Protein AF-A0A5R8VHR5-F1 (afdb_monomer_lite)

Radius of gyration: 17.38 Å; chains: 1; bounding box: 62×34×41 Å

Sequence (116 aa):
MERPPAKTAAERKAASRAHIRREEELSARDWLEGFLTGWDGDTDAPVPGSRWVAYELYELAVEAIEESVELEEERIDGGDYRVPRQRVFYAVADTILGPRRRGAHGSARVYVLPGK

pLDDT: mean 92.23, std 8.29, range [59.16, 98.62]

Structure (mmCIF, N/CA/C/O backbone):
data_AF-A0A5R8VHR5-F1
#
_entry.id   AF-A0A5R8VHR5-F1
#
loop_
_atom_site.group_PDB
_atom_site.id
_atom_site.type_symbol
_atom_site.label_atom_id
_atom_site.label_alt_id
_atom_site.label_comp_id
_atom_site.label_asym_id
_atom_site.label_entity_id
_atom_site.label_seq_id
_atom_site.pdbx_PDB_ins_code
_atom_site.Cartn_x
_atom_site.Cartn_y
_atom_site.Cartn_z
_atom_site.occupancy
_atom_site.B_iso_or_equiv
_atom_site.auth_seq_id
_atom_site.auth_comp_id
_atom_site.auth_asym_id
_atom_site.auth_atom_id
_atom_site.pdbx_PDB_model_num
ATOM 1 N N . MET A 1 1 ? -41.023 -0.772 13.844 1.00 61.16 1 MET A N 1
ATOM 2 C CA . MET A 1 1 ? -39.602 -1.073 13.568 1.00 61.16 1 MET A CA 1
ATOM 3 C C . MET A 1 1 ? -38.833 -0.898 14.861 1.00 61.16 1 MET A C 1
ATOM 5 O O . MET A 1 1 ? -38.796 0.215 15.371 1.00 61.16 1 MET A O 1
ATOM 9 N N . GLU A 1 2 ? -38.296 -1.979 15.422 1.00 67.06 2 GLU A N 1
ATOM 10 C CA . GLU A 1 2 ? -37.386 -1.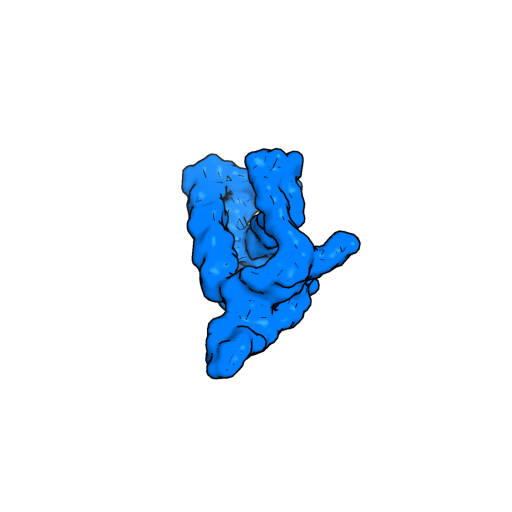904 16.571 1.00 67.06 2 GLU A CA 1
ATOM 11 C C . GLU A 1 2 ? -36.037 -1.316 16.145 1.00 67.06 2 GLU A C 1
ATOM 13 O O . GLU A 1 2 ? -35.521 -1.626 15.069 1.00 67.06 2 GLU A O 1
ATOM 18 N N . ARG A 1 3 ? -35.469 -0.442 16.984 1.00 68.06 3 ARG A N 1
ATOM 19 C CA . ARG A 1 3 ? -34.112 0.082 16.798 1.00 68.06 3 ARG A CA 1
ATOM 20 C C . ARG A 1 3 ? -33.112 -1.026 17.155 1.00 68.06 3 ARG A C 1
ATOM 22 O O . ARG A 1 3 ? -33.274 -1.632 18.214 1.00 68.06 3 ARG A O 1
ATOM 29 N N . PRO A 1 4 ? -32.075 -1.274 16.336 1.00 75.62 4 PRO A N 1
ATOM 30 C CA . PRO A 1 4 ? -31.037 -2.227 16.703 1.00 75.62 4 PRO A CA 1
ATOM 31 C C . PRO A 1 4 ? -30.335 -1.785 17.998 1.00 75.62 4 PRO A C 1
ATOM 33 O O . PRO A 1 4 ? -30.258 -0.580 18.275 1.00 75.62 4 PRO A O 1
ATOM 36 N N . PRO A 1 5 ? -29.821 -2.739 18.794 1.00 79.31 5 PRO A N 1
ATOM 37 C CA . PRO A 1 5 ? -29.152 -2.434 20.050 1.00 79.31 5 PRO A CA 1
ATOM 38 C C . PRO A 1 5 ? -27.945 -1.516 19.825 1.00 79.31 5 PRO A C 1
ATOM 40 O O . PRO A 1 5 ? -27.251 -1.591 18.807 1.00 79.31 5 PRO A O 1
ATOM 43 N N . ALA A 1 6 ? -27.698 -0.626 20.787 1.00 82.19 6 ALA A N 1
ATOM 44 C CA . ALA A 1 6 ? -26.562 0.282 20.727 1.00 82.19 6 ALA A CA 1
ATOM 45 C C . ALA A 1 6 ? -25.244 -0.509 20.740 1.00 82.19 6 ALA A C 1
ATOM 47 O O . ALA A 1 6 ? -25.054 -1.390 21.577 1.00 82.19 6 ALA A O 1
ATOM 48 N N . LYS A 1 7 ? -24.317 -0.157 19.839 1.00 84.56 7 LYS A N 1
ATOM 49 C CA . LYS A 1 7 ? -22.996 -0.798 19.779 1.00 84.56 7 LYS A CA 1
ATOM 50 C C . LYS A 1 7 ? -22.244 -0.636 21.100 1.00 84.56 7 LYS A C 1
ATOM 52 O O . LYS A 1 7 ? -22.261 0.436 21.714 1.00 84.56 7 LYS A O 1
ATOM 57 N N . THR A 1 8 ? -21.498 -1.656 21.494 1.00 90.12 8 THR A N 1
ATOM 58 C CA . THR A 1 8 ? -20.577 -1.603 22.633 1.00 90.12 8 THR A CA 1
ATOM 59 C C . THR A 1 8 ? -19.328 -0.777 22.299 1.00 90.12 8 THR A C 1
ATOM 61 O O . THR A 1 8 ? -19.013 -0.495 21.138 1.00 90.12 8 THR A O 1
ATOM 64 N N . ALA A 1 9 ? -18.568 -0.377 23.323 1.00 90.25 9 ALA A N 1
ATOM 65 C CA . ALA A 1 9 ? -17.285 0.302 23.118 1.00 90.25 9 ALA A CA 1
ATOM 66 C C . ALA A 1 9 ? -16.275 -0.576 22.351 1.00 90.25 9 ALA A C 1
ATOM 68 O O . ALA A 1 9 ? -15.526 -0.069 21.513 1.00 90.25 9 ALA A O 1
ATOM 69 N N . ALA A 1 10 ? -16.287 -1.891 22.595 1.00 91.44 10 ALA A N 1
ATOM 70 C CA . ALA A 1 10 ? -15.432 -2.849 21.901 1.00 91.44 10 ALA A CA 1
ATOM 71 C C . ALA A 1 10 ? -15.764 -2.926 20.402 1.00 91.44 10 ALA A C 1
ATOM 73 O O . ALA A 1 10 ? -14.858 -2.870 19.571 1.00 91.44 10 ALA A O 1
ATOM 74 N N . GLU A 1 11 ? -17.050 -2.960 20.050 1.00 90.56 11 GLU A N 1
ATOM 75 C CA . GLU A 1 11 ? -17.511 -2.979 18.655 1.00 90.56 11 GLU A CA 1
ATOM 76 C C . GLU A 1 11 ? -17.155 -1.691 17.912 1.00 90.56 11 GLU A C 1
ATOM 78 O O . GLU A 1 11 ? -16.691 -1.745 16.774 1.00 90.56 11 GLU A O 1
ATOM 83 N N . ARG A 1 12 ? -17.299 -0.526 18.560 1.00 90.94 12 ARG A N 1
ATOM 84 C CA . ARG A 1 12 ? -16.858 0.753 17.977 1.00 90.94 12 ARG A CA 1
ATOM 85 C C . ARG A 1 12 ? -15.358 0.753 17.690 1.00 90.94 12 ARG A C 1
ATOM 87 O O . ARG A 1 12 ? -14.939 1.150 16.605 1.00 90.94 12 ARG A O 1
ATOM 94 N N . LYS A 1 13 ? -14.546 0.263 18.632 1.00 92.62 13 LYS A N 1
ATOM 95 C CA . LYS A 1 13 ? -13.088 0.176 18.469 1.00 92.62 13 LYS A CA 1
ATOM 96 C C . LYS A 1 13 ? -12.691 -0.806 17.365 1.00 92.62 13 LYS A C 1
ATOM 98 O O . LYS A 1 13 ? -11.773 -0.520 16.602 1.00 92.62 13 LYS A O 1
ATOM 103 N N . ALA A 1 14 ? -13.371 -1.947 17.270 1.00 92.81 14 ALA A N 1
ATOM 104 C CA . ALA A 1 14 ? -13.146 -2.922 16.208 1.00 92.81 14 ALA A CA 1
ATOM 105 C C . ALA A 1 14 ? -13.492 -2.340 14.830 1.00 92.81 14 ALA A C 1
ATOM 107 O O . ALA A 1 14 ? -12.680 -2.440 13.914 1.00 92.81 14 ALA A O 1
ATOM 108 N N . ALA A 1 15 ? -14.636 -1.659 14.710 1.00 92.81 15 ALA A N 1
ATOM 109 C CA . ALA A 1 15 ? -15.048 -0.994 13.477 1.00 92.81 15 ALA A CA 1
ATOM 110 C C . ALA A 1 15 ? -14.056 0.099 13.051 1.00 92.81 15 ALA A C 1
ATOM 112 O O . ALA A 1 15 ? -13.647 0.136 11.896 1.00 92.81 15 ALA A O 1
ATOM 113 N N . SER A 1 16 ? -13.600 0.932 13.992 1.00 93.38 16 SER A N 1
ATOM 114 C CA . SER A 1 16 ? -12.584 1.956 13.719 1.00 93.38 16 SER A CA 1
ATOM 115 C C . SER A 1 16 ? -11.264 1.343 13.241 1.00 93.38 16 SER A C 1
ATOM 117 O O . SER A 1 16 ? -10.710 1.785 12.241 1.00 93.38 16 SER A O 1
ATOM 119 N N . ARG A 1 17 ? -10.783 0.273 13.889 1.00 93.81 17 ARG A N 1
ATOM 120 C CA . ARG A 1 17 ? -9.566 -0.438 13.456 1.00 93.81 17 ARG A CA 1
ATOM 121 C C . ARG A 1 17 ? -9.711 -1.066 12.074 1.00 93.81 17 ARG A C 1
ATOM 123 O O . ARG A 1 17 ? -8.743 -1.065 11.320 1.00 93.81 17 ARG A O 1
ATOM 130 N N . ALA A 1 18 ? -10.882 -1.624 11.772 1.00 95.31 18 ALA A N 1
ATOM 131 C CA . ALA A 1 18 ? -11.174 -2.203 10.468 1.00 95.31 18 ALA A CA 1
ATOM 132 C C . ALA A 1 18 ? -11.196 -1.125 9.379 1.00 95.31 18 ALA A C 1
ATOM 134 O O . ALA A 1 18 ? -10.594 -1.325 8.332 1.00 95.31 18 ALA A O 1
ATOM 135 N N . HIS A 1 19 ? -11.812 0.026 9.654 1.00 95.75 19 HIS A N 1
ATOM 136 C CA . HIS A 1 19 ? -11.804 1.165 8.741 1.00 95.75 19 HIS A CA 1
ATOM 137 C C . HIS A 1 19 ? -10.388 1.701 8.514 1.00 95.75 19 HIS A C 1
ATOM 139 O O . HIS A 1 19 ? -9.950 1.736 7.377 1.00 95.75 19 HIS A O 1
ATOM 145 N N . ILE A 1 20 ? -9.626 1.988 9.577 1.00 96.75 20 ILE A N 1
ATOM 146 C CA . ILE A 1 20 ? -8.226 2.437 9.462 1.00 96.75 20 ILE A CA 1
ATOM 147 C C . ILE A 1 20 ? -7.408 1.465 8.613 1.00 96.75 20 ILE A C 1
ATOM 149 O O . ILE A 1 20 ? -6.684 1.878 7.718 1.00 96.75 20 ILE A O 1
ATOM 153 N N . ARG A 1 21 ? -7.533 0.163 8.887 1.00 97.06 21 ARG A N 1
ATOM 154 C CA . ARG A 1 21 ? -6.826 -0.858 8.117 1.00 97.06 21 ARG A CA 1
ATOM 155 C C . ARG A 1 21 ? -7.239 -0.843 6.646 1.00 97.06 21 ARG A C 1
ATOM 157 O O . ARG A 1 21 ? -6.374 -0.997 5.799 1.00 97.06 21 ARG A O 1
ATOM 164 N N . ARG A 1 22 ? -8.528 -0.673 6.353 1.00 97.94 22 ARG A N 1
ATOM 165 C CA . ARG A 1 22 ? -9.027 -0.578 4.981 1.00 97.94 22 ARG A CA 1
ATOM 166 C C . ARG A 1 22 ? -8.421 0.623 4.253 1.00 97.94 22 ARG A C 1
ATOM 168 O O . ARG A 1 22 ? -7.954 0.442 3.141 1.00 97.94 22 ARG A O 1
ATOM 175 N N . GLU A 1 23 ? -8.372 1.796 4.879 1.00 98.19 23 GLU A N 1
ATOM 176 C CA . GLU A 1 23 ? -7.775 2.991 4.258 1.00 98.19 23 GLU A CA 1
ATOM 177 C C . GLU A 1 23 ? -6.266 2.828 4.014 1.00 98.19 23 GLU A C 1
ATOM 179 O O . GLU A 1 23 ? -5.754 3.224 2.970 1.00 98.19 23 GLU A O 1
ATOM 184 N N . GLU A 1 24 ? -5.547 2.178 4.936 1.00 98.44 24 GLU A N 1
ATOM 185 C CA . GLU A 1 24 ? -4.137 1.810 4.726 1.00 98.44 24 GLU A CA 1
ATOM 186 C C . GLU A 1 24 ? -3.977 0.816 3.558 1.00 98.44 24 GLU A C 1
ATOM 188 O O . GLU A 1 24 ? -3.041 0.930 2.772 1.00 98.44 24 GLU A O 1
ATOM 193 N N . GLU A 1 25 ? -4.876 -0.169 3.436 1.00 98.56 25 GLU A N 1
ATOM 194 C CA . GLU A 1 25 ? -4.857 -1.145 2.338 1.00 98.56 25 GLU A CA 1
ATOM 195 C C . GLU A 1 25 ? -5.154 -0.489 0.982 1.00 98.56 25 GLU A C 1
ATOM 197 O O . GLU A 1 25 ? -4.518 -0.846 -0.008 1.00 98.56 25 GLU A O 1
ATOM 202 N N . LEU A 1 26 ? -6.087 0.467 0.941 1.00 98.44 26 LEU A N 1
ATOM 203 C CA . LEU A 1 26 ? -6.428 1.227 -0.264 1.00 98.44 26 LEU A CA 1
ATOM 204 C C . LEU A 1 26 ? -5.281 2.142 -0.690 1.00 98.44 26 LEU A C 1
ATOM 206 O O . LEU A 1 26 ? -4.872 2.075 -1.841 1.00 98.44 26 LEU A O 1
ATOM 210 N N . SER A 1 27 ? -4.691 2.893 0.242 1.00 98.50 27 SER A N 1
ATOM 211 C CA . SER A 1 27 ? -3.536 3.761 -0.040 1.00 98.50 27 SER A CA 1
ATOM 212 C C . SER A 1 27 ? -2.333 2.971 -0.554 1.00 98.50 27 SER A C 1
ATOM 214 O O . SER A 1 27 ? -1.702 3.357 -1.529 1.00 98.50 27 SER A O 1
ATOM 216 N N . ALA A 1 28 ? -2.043 1.815 0.056 1.00 98.56 28 ALA A N 1
ATOM 217 C CA . ALA A 1 28 ? -0.973 0.943 -0.420 1.00 98.56 28 ALA A CA 1
ATOM 218 C C . ALA A 1 28 ? -1.263 0.364 -1.813 1.00 98.56 28 ALA A C 1
ATOM 220 O O . ALA A 1 28 ? -0.337 0.201 -2.603 1.00 98.56 28 ALA A O 1
ATOM 221 N N . ARG A 1 29 ? -2.523 0.006 -2.102 1.00 98.31 29 ARG A N 1
ATOM 222 C CA . ARG A 1 29 ? -2.918 -0.531 -3.410 1.00 98.31 29 ARG A CA 1
ATOM 223 C C . ARG A 1 29 ? -2.776 0.528 -4.495 1.00 98.31 29 ARG A C 1
ATOM 225 O O . ARG A 1 29 ? -2.126 0.242 -5.491 1.00 98.31 29 ARG A O 1
ATOM 232 N N . ASP A 1 30 ? -3.353 1.700 -4.265 1.00 97.62 30 ASP A N 1
ATOM 233 C CA . ASP A 1 30 ? -3.332 2.824 -5.199 1.00 97.62 30 ASP A CA 1
ATOM 234 C C . ASP A 1 30 ? -1.888 3.185 -5.574 1.00 97.62 30 ASP A C 1
ATOM 236 O O . ASP A 1 30 ? -1.503 3.104 -6.740 1.00 97.62 30 ASP A O 1
ATOM 240 N N . TRP A 1 31 ? -1.032 3.364 -4.561 1.00 97.31 31 TRP A N 1
ATOM 241 C CA . TRP A 1 31 ? 0.383 3.647 -4.779 1.00 97.31 31 TRP A CA 1
ATOM 242 C C . TRP A 1 31 ? 1.113 2.538 -5.554 1.00 97.31 31 TRP A C 1
ATOM 244 O O . TRP A 1 31 ? 1.899 2.820 -6.454 1.00 97.31 31 TRP A O 1
ATOM 254 N N . LEU A 1 32 ? 0.869 1.259 -5.236 1.00 97.00 32 LEU A N 1
ATOM 255 C CA . LEU A 1 32 ? 1.506 0.137 -5.943 1.00 97.00 32 LEU A CA 1
ATOM 256 C C . LEU A 1 32 ? 1.062 0.048 -7.407 1.00 97.00 32 LEU A C 1
ATOM 258 O O . LEU A 1 32 ? 1.865 -0.313 -8.265 1.00 97.00 32 LEU A O 1
ATOM 262 N N . GLU A 1 33 ? -0.204 0.338 -7.695 1.00 94.94 33 GLU A N 1
ATOM 263 C CA . GLU A 1 33 ? -0.744 0.354 -9.055 1.00 94.94 33 GLU A CA 1
ATOM 264 C C . GLU A 1 33 ? -0.160 1.525 -9.861 1.00 94.94 33 GLU A C 1
ATOM 266 O O . GLU A 1 33 ? 0.304 1.314 -10.987 1.00 94.94 33 GLU A O 1
ATOM 271 N N . GLY A 1 34 ? -0.066 2.713 -9.258 1.00 93.81 34 GLY A N 1
ATOM 272 C CA . GLY A 1 34 ? 0.626 3.871 -9.826 1.00 93.81 34 GLY A CA 1
ATOM 273 C C . GLY A 1 34 ? 2.105 3.592 -10.100 1.00 93.81 34 GLY A C 1
ATOM 274 O O . GLY A 1 34 ? 2.574 3.734 -11.229 1.00 93.81 34 GLY A O 1
ATOM 275 N N . PHE A 1 35 ? 2.826 3.049 -9.118 1.00 94.25 35 PHE A N 1
ATOM 276 C CA . PHE A 1 35 ? 4.222 2.634 -9.266 1.00 94.25 35 PHE A CA 1
ATOM 277 C C . PHE A 1 35 ? 4.429 1.660 -10.437 1.00 94.25 35 PHE A C 1
ATOM 279 O O . PHE A 1 35 ? 5.355 1.822 -11.225 1.00 94.25 35 PHE A O 1
ATOM 286 N N . LEU A 1 36 ? 3.563 0.654 -10.595 1.00 92.88 36 LEU A N 1
ATOM 287 C CA . LEU A 1 36 ? 3.675 -0.337 -11.676 1.00 92.88 36 LEU A CA 1
ATOM 288 C C . LEU A 1 36 ? 3.314 0.208 -13.063 1.00 92.88 36 LEU A C 1
ATOM 290 O O . LEU A 1 36 ? 3.697 -0.388 -14.074 1.00 92.88 36 LEU A O 1
ATOM 294 N N . THR A 1 37 ? 2.540 1.287 -13.121 1.00 90.94 37 THR A N 1
ATOM 295 C CA . THR A 1 37 ? 2.105 1.923 -14.371 1.00 90.94 37 THR A CA 1
ATOM 296 C C . THR A 1 37 ? 2.953 3.132 -14.744 1.00 90.94 37 THR A C 1
ATOM 298 O O . THR A 1 37 ? 2.875 3.573 -15.889 1.00 90.94 37 THR A O 1
ATOM 301 N N . GLY A 1 38 ? 3.813 3.595 -13.834 1.00 87.19 38 GLY A N 1
ATOM 302 C CA . GLY A 1 38 ? 4.601 4.806 -14.016 1.00 87.19 38 GLY A CA 1
ATOM 303 C C . GLY A 1 38 ? 3.764 6.072 -13.840 1.00 87.19 38 GLY A C 1
ATOM 304 O O . GLY A 1 38 ? 4.033 7.057 -14.519 1.00 87.19 38 GLY A O 1
ATOM 305 N N . TRP A 1 39 ? 2.745 6.043 -12.972 1.00 85.12 39 TRP A N 1
ATOM 306 C CA . TRP A 1 39 ? 1.834 7.169 -12.721 1.00 85.12 39 TRP A CA 1
ATOM 307 C C . TRP A 1 39 ? 1.209 7.692 -14.022 1.00 85.12 39 TRP A C 1
ATOM 309 O O . TRP A 1 39 ? 1.443 8.821 -14.430 1.00 85.12 39 TRP A O 1
ATOM 319 N N . ASP A 1 40 ? 0.515 6.808 -14.746 1.00 78.44 40 ASP A N 1
ATOM 320 C CA . ASP A 1 40 ? -0.094 7.098 -16.057 1.00 78.44 40 ASP A CA 1
ATOM 321 C C . ASP A 1 40 ? 0.869 7.652 -17.130 1.00 78.44 40 ASP A C 1
ATOM 323 O O . ASP A 1 40 ? 0.449 8.222 -18.139 1.00 78.44 40 ASP A O 1
ATOM 327 N N . GLY A 1 41 ? 2.169 7.387 -16.972 1.00 74.69 41 GLY A N 1
ATOM 328 C CA . GLY A 1 41 ? 3.215 7.774 -17.917 1.00 74.69 41 GLY A CA 1
ATOM 329 C C . GLY A 1 41 ? 3.971 9.046 -17.538 1.00 74.69 41 GLY A C 1
ATOM 330 O O . GLY A 1 41 ? 4.857 9.448 -18.294 1.00 74.69 41 GLY A O 1
ATOM 331 N N . ASP A 1 42 ? 3.680 9.640 -16.380 1.00 71.69 42 ASP A N 1
ATOM 332 C CA . ASP A 1 42 ? 4.446 10.769 -15.841 1.00 71.69 42 ASP A CA 1
ATOM 333 C C . ASP A 1 42 ? 5.846 10.345 -15.367 1.00 71.69 42 ASP A C 1
ATOM 335 O O . ASP A 1 42 ? 6.767 11.161 -15.283 1.00 71.69 42 ASP A O 1
ATOM 339 N N . THR A 1 43 ? 6.037 9.050 -15.103 1.00 82.25 43 THR A N 1
ATOM 340 C CA . THR A 1 43 ? 7.327 8.455 -14.739 1.00 82.25 43 THR A CA 1
ATOM 341 C C . THR A 1 43 ? 7.564 7.124 -15.446 1.00 82.25 43 THR A C 1
ATOM 343 O O . THR A 1 43 ? 6.643 6.464 -15.932 1.00 82.25 43 THR A O 1
ATOM 346 N N . ASP A 1 44 ? 8.824 6.690 -15.477 1.00 85.38 44 ASP A N 1
ATOM 347 C CA . ASP A 1 44 ? 9.167 5.380 -16.015 1.00 85.38 44 ASP A CA 1
ATOM 348 C C . ASP A 1 44 ? 8.651 4.262 -15.100 1.00 85.38 44 ASP A C 1
ATOM 350 O O . ASP A 1 44 ? 9.120 4.073 -13.974 1.00 85.38 44 ASP A O 1
ATOM 354 N N . ALA A 1 45 ? 7.719 3.463 -15.625 1.00 88.00 45 ALA A N 1
ATOM 355 C CA . ALA A 1 45 ? 7.295 2.231 -14.980 1.00 88.00 45 ALA A CA 1
ATOM 356 C C . ALA A 1 45 ? 8.491 1.275 -14.809 1.00 88.00 45 ALA A C 1
ATOM 358 O O . ALA A 1 45 ? 9.336 1.138 -15.706 1.00 88.00 45 ALA A O 1
ATOM 359 N N . PRO A 1 46 ? 8.566 0.543 -13.691 1.00 90.31 46 PRO A N 1
ATOM 360 C CA . PRO A 1 46 ? 9.674 -0.353 -13.446 1.00 90.31 46 PRO A CA 1
ATOM 361 C C . PRO A 1 46 ? 9.644 -1.535 -14.425 1.00 90.31 46 PRO A C 1
ATOM 363 O O . PRO A 1 46 ? 8.598 -2.097 -14.757 1.00 90.31 46 PRO A O 1
ATOM 366 N N . VAL A 1 47 ? 10.830 -1.951 -14.875 1.00 91.69 47 VAL A N 1
ATOM 367 C CA . VAL A 1 47 ? 10.966 -3.011 -15.883 1.00 91.69 47 VAL A CA 1
ATOM 368 C C . VAL A 1 47 ? 10.438 -4.346 -15.334 1.00 91.69 47 VAL A C 1
ATOM 370 O O . VAL A 1 47 ? 10.851 -4.760 -14.242 1.00 91.69 47 VAL A O 1
ATOM 373 N N . PRO A 1 48 ? 9.589 -5.080 -16.075 1.00 92.81 48 PRO A N 1
ATOM 374 C CA . PRO A 1 48 ? 9.163 -6.412 -15.672 1.00 92.81 48 PRO A CA 1
ATOM 375 C C . PRO A 1 48 ? 10.321 -7.375 -15.396 1.00 92.81 48 PRO A C 1
ATOM 377 O O . PRO A 1 48 ? 11.332 -7.385 -16.097 1.00 92.81 48 PRO A O 1
ATOM 380 N N . GLY A 1 49 ? 10.187 -8.204 -14.360 1.00 92.12 49 GLY A N 1
ATOM 381 C CA . GLY A 1 49 ? 11.245 -9.113 -13.913 1.00 92.12 49 GLY A CA 1
ATOM 382 C C . GLY A 1 49 ? 12.380 -8.443 -13.128 1.00 92.12 49 GLY A C 1
ATOM 383 O O . GLY A 1 49 ? 13.249 -9.150 -12.604 1.00 92.12 49 GLY A O 1
ATOM 384 N N . SER A 1 50 ? 12.373 -7.110 -12.995 1.00 93.25 50 SER A N 1
ATOM 385 C CA . SER A 1 50 ? 13.288 -6.406 -12.095 1.00 93.25 50 SER A CA 1
ATOM 386 C C . SER A 1 50 ? 13.062 -6.822 -10.639 1.00 93.25 50 SER A C 1
ATOM 388 O O . SER A 1 50 ? 11.987 -7.291 -10.245 1.00 93.25 50 SER A O 1
ATOM 390 N N . ARG A 1 51 ? 14.124 -6.701 -9.838 1.00 93.69 51 ARG A N 1
ATOM 391 C CA . ARG A 1 51 ? 14.123 -7.054 -8.418 1.00 93.69 51 ARG A CA 1
ATOM 392 C C . ARG A 1 51 ? 14.120 -5.794 -7.576 1.00 93.69 51 ARG A C 1
ATOM 394 O O . ARG A 1 51 ? 14.993 -4.957 -7.756 1.00 93.69 51 ARG A O 1
ATOM 401 N N . TRP A 1 52 ? 13.205 -5.741 -6.619 1.00 94.88 52 TRP A N 1
ATOM 402 C CA . TRP A 1 52 ? 13.094 -4.644 -5.662 1.00 94.88 52 TRP A CA 1
ATOM 403 C C . TRP A 1 52 ? 13.221 -5.173 -4.244 1.00 94.88 52 TRP A C 1
ATOM 405 O O . TRP A 1 52 ? 12.561 -6.155 -3.885 1.00 94.88 52 TRP A O 1
ATOM 415 N N . VAL A 1 53 ? 14.071 -4.544 -3.434 1.00 95.88 53 VAL A N 1
ATOM 416 C CA . VAL A 1 53 ? 14.160 -4.858 -2.009 1.00 95.88 53 VAL A CA 1
ATOM 417 C C . VAL A 1 53 ? 12.868 -4.399 -1.347 1.00 95.88 53 VAL A C 1
ATOM 419 O O . VAL A 1 53 ? 12.446 -3.259 -1.487 1.00 95.88 53 VAL A O 1
ATOM 422 N N . ALA A 1 54 ? 12.213 -5.302 -0.620 1.00 96.38 54 ALA A N 1
ATOM 423 C CA . ALA A 1 54 ? 10.890 -5.042 -0.066 1.00 96.38 54 ALA A CA 1
ATOM 424 C C . ALA A 1 54 ? 10.880 -3.868 0.920 1.00 96.38 54 ALA A C 1
ATOM 426 O O . ALA A 1 54 ? 9.894 -3.146 0.978 1.00 96.38 54 ALA A O 1
ATOM 427 N N . TYR A 1 55 ? 11.961 -3.699 1.684 1.00 96.25 55 TYR A N 1
ATOM 428 C CA . TYR A 1 55 ? 12.093 -2.596 2.630 1.00 96.25 55 TYR A CA 1
ATOM 429 C C . TYR A 1 55 ? 12.239 -1.245 1.925 1.00 96.25 55 TYR A C 1
ATOM 431 O O . TYR A 1 55 ? 11.488 -0.336 2.249 1.00 96.25 55 TYR A O 1
ATOM 439 N N . GLU A 1 56 ? 13.106 -1.153 0.916 1.00 96.19 56 GLU A N 1
ATOM 440 C CA . GLU A 1 56 ? 13.282 0.063 0.107 1.00 96.19 56 GLU A CA 1
ATOM 441 C C . GLU A 1 56 ? 11.983 0.437 -0.619 1.00 96.19 56 GLU A C 1
ATOM 443 O O . GLU A 1 56 ? 11.588 1.595 -0.633 1.00 96.19 56 GLU A O 1
ATOM 448 N N . LEU A 1 57 ? 11.259 -0.557 -1.147 1.00 97.00 57 LEU A N 1
ATOM 449 C CA . LEU A 1 57 ? 9.955 -0.327 -1.770 1.00 97.00 57 LEU A CA 1
ATOM 450 C C . LEU A 1 57 ? 8.922 0.228 -0.774 1.00 97.00 57 LEU A C 1
ATOM 452 O O . LEU A 1 57 ? 8.081 1.035 -1.149 1.00 97.00 57 LEU A O 1
ATOM 456 N N . TYR A 1 58 ? 8.964 -0.216 0.486 1.00 98.19 58 TYR A N 1
ATOM 457 C CA . TYR A 1 58 ? 8.094 0.324 1.531 1.00 98.19 58 TYR A CA 1
ATOM 458 C C . TYR A 1 58 ? 8.487 1.748 1.930 1.00 98.19 58 TYR A C 1
ATOM 460 O O . TYR A 1 58 ? 7.595 2.564 2.118 1.00 98.19 58 TYR A O 1
ATOM 468 N N . GLU A 1 59 ? 9.782 2.051 2.056 1.00 98.12 59 GLU A N 1
ATOM 469 C CA . GLU A 1 59 ? 10.240 3.416 2.345 1.00 98.12 59 GLU A CA 1
ATOM 470 C C . GLU A 1 59 ? 9.811 4.391 1.248 1.00 98.12 59 GLU A C 1
ATOM 472 O O . GLU A 1 59 ? 9.216 5.414 1.566 1.00 98.12 59 GLU A O 1
ATOM 477 N N . LEU A 1 60 ? 9.994 4.017 -0.023 1.00 97.25 60 LEU A N 1
ATOM 478 C CA . LEU A 1 60 ? 9.559 4.833 -1.159 1.00 97.25 60 LEU A CA 1
ATOM 479 C C . LEU A 1 60 ? 8.041 5.076 -1.145 1.00 97.25 60 LEU A C 1
ATOM 481 O O . LEU A 1 60 ? 7.579 6.176 -1.431 1.00 97.25 60 LEU A O 1
ATOM 485 N N . ALA A 1 61 ? 7.259 4.051 -0.793 1.00 97.94 61 ALA A N 1
ATOM 486 C CA . ALA A 1 61 ? 5.813 4.187 -0.672 1.00 97.94 61 ALA A CA 1
ATOM 487 C C . ALA A 1 61 ? 5.404 5.107 0.479 1.00 97.94 61 ALA A C 1
ATOM 489 O O . ALA A 1 61 ? 4.456 5.869 0.339 1.00 97.94 61 ALA A O 1
ATOM 490 N N . VAL A 1 62 ? 6.087 5.024 1.622 1.00 98.38 62 VAL A N 1
ATOM 491 C CA . VAL A 1 62 ? 5.810 5.896 2.767 1.00 98.38 62 VAL A CA 1
ATOM 492 C C . VAL A 1 62 ? 6.113 7.343 2.415 1.00 98.38 62 VAL A C 1
ATOM 494 O O . VAL A 1 62 ? 5.239 8.170 2.622 1.00 98.38 62 VAL A O 1
ATOM 497 N N . GLU A 1 63 ? 7.283 7.622 1.841 1.00 98.19 63 GLU A N 1
ATOM 498 C CA . GLU A 1 63 ? 7.694 8.977 1.457 1.00 98.19 63 GLU A CA 1
ATOM 499 C C . GLU A 1 63 ? 6.685 9.622 0.497 1.00 98.19 63 GLU A C 1
ATOM 501 O O . GLU A 1 63 ? 6.163 10.697 0.777 1.00 98.19 63 GLU A O 1
ATOM 506 N N . ALA A 1 64 ? 6.320 8.919 -0.578 1.00 96.88 64 ALA A N 1
ATOM 507 C CA . ALA A 1 64 ? 5.351 9.426 -1.547 1.00 96.88 64 ALA A CA 1
ATOM 508 C C . ALA A 1 64 ? 3.941 9.599 -0.952 1.00 96.88 64 ALA A C 1
ATOM 510 O O . ALA A 1 64 ? 3.268 10.587 -1.218 1.00 96.88 64 ALA A O 1
ATOM 511 N N . ILE A 1 65 ? 3.475 8.655 -0.124 1.00 98.00 65 ILE A N 1
ATOM 512 C CA . ILE A 1 65 ? 2.153 8.768 0.513 1.00 98.00 65 ILE A CA 1
ATOM 513 C C . ILE A 1 65 ? 2.143 9.886 1.566 1.00 98.00 65 ILE A C 1
ATOM 515 O O . ILE A 1 65 ? 1.1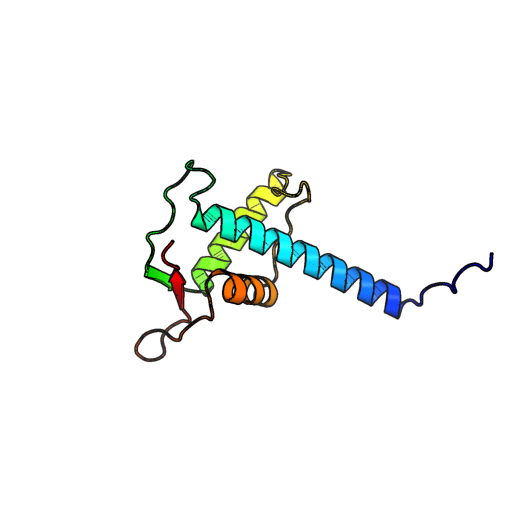08 10.517 1.761 1.00 98.00 65 ILE A O 1
ATOM 519 N N . GLU A 1 66 ? 3.253 10.125 2.268 1.00 98.31 66 GLU A N 1
ATOM 520 C CA . GLU A 1 66 ? 3.394 11.259 3.187 1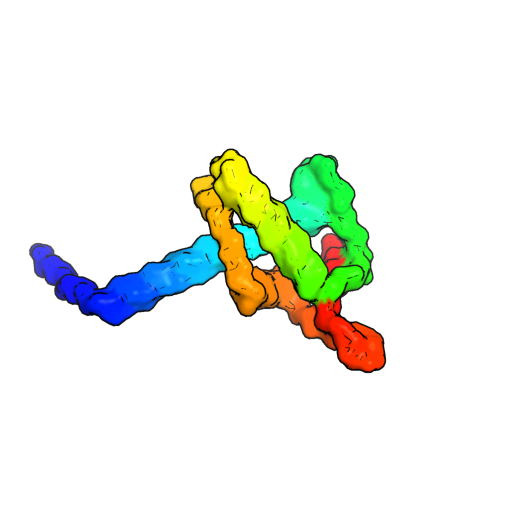.00 98.31 66 GLU A CA 1
ATOM 521 C C . GLU A 1 66 ? 3.289 12.587 2.432 1.00 98.31 66 GLU A C 1
ATOM 523 O O . GLU A 1 66 ? 2.516 13.443 2.855 1.00 98.31 66 GLU A O 1
ATOM 528 N N . GLU A 1 67 ? 3.953 12.716 1.281 1.00 97.25 67 GLU A N 1
ATOM 529 C CA . GLU A 1 67 ? 3.822 13.888 0.406 1.00 97.25 67 GLU A CA 1
ATOM 530 C C . GLU A 1 67 ? 2.372 14.089 -0.066 1.00 97.25 67 GLU A C 1
ATOM 532 O O . GLU A 1 67 ? 1.817 15.171 0.119 1.00 97.25 67 GLU A O 1
ATOM 537 N N . SER A 1 68 ? 1.701 13.045 -0.564 1.00 96.69 68 SER A N 1
ATOM 538 C CA . SER A 1 68 ? 0.286 13.135 -0.955 1.00 96.69 68 SER A CA 1
ATOM 539 C C . SER A 1 68 ? -0.630 13.530 0.212 1.00 96.69 68 SER A C 1
ATOM 541 O O . SER A 1 68 ? -1.592 14.271 0.022 1.00 96.69 68 SER A O 1
ATOM 543 N N . VAL A 1 69 ? -0.341 13.082 1.441 1.00 97.62 69 VAL A N 1
ATOM 544 C CA . VAL A 1 69 ? -1.078 13.515 2.643 1.00 97.62 69 VAL A CA 1
ATOM 545 C C . VAL A 1 69 ? -0.838 14.996 2.942 1.00 97.62 69 VAL A C 1
ATOM 547 O O . VAL A 1 69 ? -1.780 15.696 3.307 1.00 97.62 69 VAL A O 1
ATOM 550 N N . GLU A 1 70 ? 0.396 15.480 2.809 1.00 97.88 70 GLU A N 1
ATOM 551 C CA . GLU A 1 70 ? 0.741 16.890 3.027 1.00 97.88 70 GLU A CA 1
ATOM 552 C C . GLU A 1 70 ? 0.121 17.815 1.973 1.00 97.88 70 GLU A C 1
ATOM 554 O O . GLU A 1 70 ? -0.265 18.941 2.295 1.00 97.88 70 GLU A O 1
ATOM 559 N N . LEU A 1 71 ? -0.005 17.333 0.736 1.00 97.00 71 LEU A N 1
ATOM 560 C CA . LEU A 1 71 ? -0.607 18.050 -0.386 1.00 97.00 71 LEU A CA 1
ATOM 561 C C . LEU A 1 71 ? -2.138 17.916 -0.458 1.00 97.00 71 LEU A C 1
ATOM 563 O O . LEU A 1 71 ? -2.747 18.508 -1.348 1.00 97.00 71 LEU A O 1
ATOM 567 N N . GLU A 1 72 ? -2.754 17.183 0.476 1.00 96.50 72 GLU A N 1
ATOM 568 C CA . GLU A 1 72 ? -4.193 16.871 0.484 1.00 96.50 72 GLU A CA 1
ATOM 569 C C . GLU A 1 72 ? -4.664 16.234 -0.839 1.00 96.50 72 GLU A C 1
ATOM 571 O O . GLU A 1 72 ? -5.768 16.489 -1.321 1.00 96.50 72 GLU A O 1
ATOM 576 N N . GLU A 1 73 ? -3.814 15.402 -1.444 1.00 95.94 73 GLU A N 1
ATOM 577 C CA . GLU A 1 73 ? -4.158 14.657 -2.649 1.00 95.94 73 GLU A CA 1
ATOM 578 C C . GLU A 1 73 ? -5.140 13.523 -2.336 1.00 95.94 73 GLU A C 1
ATOM 580 O O . GLU A 1 73 ? -5.121 12.895 -1.270 1.00 95.94 73 GLU A O 1
ATOM 585 N N . GLU A 1 74 ? -5.990 13.224 -3.313 1.00 95.69 74 GLU A N 1
ATOM 586 C CA . GLU A 1 74 ? -6.947 12.127 -3.243 1.00 95.69 74 GLU A CA 1
ATOM 587 C C . GLU A 1 74 ? -6.422 10.918 -4.025 1.00 95.69 74 GLU A C 1
ATOM 589 O O . GLU A 1 74 ? -5.810 11.047 -5.087 1.00 95.69 74 GLU A O 1
ATOM 594 N N . ARG A 1 75 ? -6.699 9.716 -3.514 1.00 95.19 75 ARG A N 1
ATOM 595 C CA . ARG A 1 75 ? -6.511 8.465 -4.261 1.00 95.19 75 ARG A CA 1
ATOM 596 C C . ARG A 1 75 ? -7.450 8.401 -5.465 1.00 95.19 75 ARG A C 1
ATOM 598 O O . ARG A 1 75 ? -8.444 9.125 -5.533 1.00 95.19 75 ARG A O 1
ATOM 605 N N . ILE A 1 76 ? -7.249 7.419 -6.345 1.00 92.25 76 ILE A N 1
ATOM 606 C CA . ILE A 1 76 ? -8.116 7.211 -7.515 1.00 92.25 76 ILE A CA 1
ATOM 607 C C . ILE A 1 76 ? -9.581 6.925 -7.149 1.00 92.25 76 ILE A C 1
ATOM 609 O O . ILE A 1 76 ? -10.494 7.179 -7.936 1.00 92.25 76 ILE A O 1
ATOM 613 N N . ASP A 1 77 ? -9.822 6.384 -5.951 1.00 92.81 77 ASP A N 1
ATOM 614 C CA . ASP A 1 77 ? -11.162 6.115 -5.429 1.00 92.81 77 ASP A CA 1
ATOM 615 C C . ASP A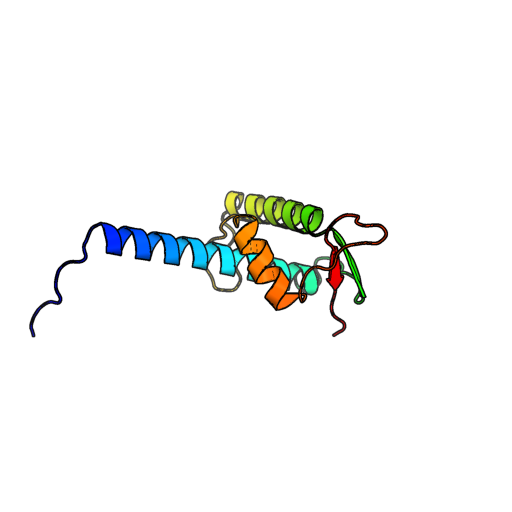 1 77 ? -11.828 7.332 -4.762 1.00 92.81 77 ASP A C 1
ATOM 617 O O . ASP A 1 77 ? -12.953 7.210 -4.268 1.00 92.81 77 ASP A O 1
ATOM 621 N N . GLY A 1 78 ? -11.158 8.491 -4.772 1.00 95.69 78 GLY A N 1
ATOM 622 C CA . GLY A 1 78 ? -11.607 9.746 -4.166 1.00 95.69 78 GLY A CA 1
ATOM 623 C C . GLY A 1 78 ? -11.482 9.783 -2.642 1.00 95.69 78 GLY A C 1
ATOM 624 O O . GLY A 1 78 ? -12.126 10.605 -1.997 1.00 95.69 78 GLY A O 1
ATOM 625 N N . GLY A 1 79 ? -10.745 8.846 -2.034 1.00 95.81 79 GLY A N 1
ATOM 626 C CA . GLY A 1 79 ? -10.475 8.854 -0.597 1.00 95.81 79 GLY A CA 1
ATOM 627 C C . GLY A 1 79 ? -9.100 9.424 -0.255 1.00 95.81 79 GLY A C 1
ATOM 628 O O . GLY A 1 79 ? -8.148 9.252 -1.012 1.00 95.81 79 GLY A O 1
ATOM 629 N N . ASP A 1 80 ? -8.981 10.024 0.928 1.00 97.00 80 ASP A N 1
ATOM 630 C CA . ASP A 1 80 ? -7.722 10.597 1.415 1.00 97.00 80 ASP A CA 1
ATOM 631 C C . ASP A 1 80 ? -6.643 9.531 1.592 1.00 97.00 80 ASP A C 1
ATOM 633 O O . ASP A 1 80 ? -6.892 8.445 2.141 1.00 97.00 80 ASP A O 1
ATOM 637 N N . TYR A 1 81 ? -5.412 9.868 1.221 1.00 97.44 81 TYR A N 1
ATOM 638 C CA . TYR A 1 81 ? -4.268 9.020 1.508 1.00 97.44 81 TYR A CA 1
ATOM 639 C C . TYR A 1 81 ? -4.058 8.794 3.006 1.00 97.44 81 TYR A C 1
ATOM 641 O O . TYR A 1 81 ? -4.331 9.624 3.876 1.00 97.44 81 TYR A O 1
ATOM 649 N N . ARG A 1 82 ? -3.537 7.609 3.323 1.00 97.94 82 ARG A N 1
ATOM 650 C CA . ARG A 1 82 ? -3.119 7.249 4.671 1.00 97.94 82 ARG A CA 1
ATOM 651 C C . ARG A 1 82 ? -1.859 6.409 4.625 1.00 97.94 82 ARG A C 1
ATOM 653 O O . ARG A 1 82 ? -1.863 5.316 4.060 1.00 97.94 82 ARG A O 1
ATOM 660 N N . VAL A 1 83 ? -0.830 6.865 5.336 1.00 98.31 83 VAL A N 1
ATOM 661 C CA . VAL A 1 83 ? 0.443 6.147 5.463 1.00 98.31 83 VAL A CA 1
ATOM 662 C C . VAL A 1 83 ? 0.202 4.733 6.011 1.00 98.31 83 VAL A C 1
ATOM 664 O O . VAL A 1 83 ? -0.286 4.573 7.141 1.00 98.31 83 VAL A O 1
ATOM 667 N N . PRO A 1 84 ? 0.505 3.680 5.231 1.00 98.12 84 PRO A N 1
ATOM 668 C CA . PRO A 1 84 ? 0.234 2.318 5.639 1.00 98.12 84 PRO A CA 1
ATOM 669 C C . PRO A 1 84 ? 1.268 1.845 6.653 1.00 98.12 84 PRO A C 1
ATOM 671 O O . PRO A 1 84 ? 2.469 2.057 6.516 1.00 98.12 84 PRO A O 1
ATOM 674 N N . ARG A 1 85 ? 0.826 1.074 7.648 1.00 98.38 85 ARG A N 1
ATOM 675 C CA . ARG A 1 85 ? 1.771 0.316 8.478 1.00 98.38 85 ARG A CA 1
ATOM 676 C C . ARG A 1 85 ? 2.479 -0.726 7.618 1.00 98.38 85 ARG A C 1
ATOM 678 O O . ARG A 1 85 ? 1.827 -1.430 6.847 1.00 98.38 85 ARG A O 1
ATOM 685 N N . GLN A 1 86 ? 3.766 -0.951 7.875 1.00 98.00 86 GLN A N 1
ATOM 686 C CA . GLN A 1 86 ? 4.595 -1.920 7.148 1.00 98.00 86 GLN A CA 1
ATOM 687 C C . GLN A 1 86 ? 3.926 -3.288 6.927 1.00 98.00 86 GLN A C 1
ATOM 689 O O . GLN A 1 86 ? 3.922 -3.813 5.817 1.00 98.00 86 GLN A O 1
ATOM 694 N N . ARG A 1 87 ? 3.304 -3.870 7.963 1.00 98.06 87 ARG A N 1
ATOM 695 C CA . ARG A 1 87 ? 2.609 -5.166 7.845 1.00 98.06 87 ARG A CA 1
ATOM 696 C C . ARG A 1 87 ? 1.449 -5.134 6.842 1.00 98.06 87 ARG A C 1
ATOM 698 O O . ARG A 1 87 ? 1.199 -6.146 6.194 1.00 98.06 87 ARG A O 1
ATOM 705 N N . VAL A 1 88 ? 0.723 -4.022 6.770 1.00 98.44 88 VAL A N 1
ATOM 706 C CA . VAL A 1 88 ? -0.421 -3.848 5.868 1.00 98.44 88 VAL A CA 1
ATOM 707 C C . VAL A 1 88 ? 0.070 -3.665 4.440 1.00 98.44 88 VAL A C 1
ATOM 709 O O . VAL A 1 88 ? -0.333 -4.443 3.579 1.00 98.44 88 VAL A O 1
ATOM 712 N N . PHE A 1 89 ? 1.024 -2.753 4.224 1.00 98.62 89 PHE A N 1
ATOM 713 C CA . PHE A 1 89 ? 1.659 -2.553 2.919 1.00 98.62 89 PHE A CA 1
ATOM 714 C C . PHE A 1 89 ? 2.167 -3.875 2.338 1.00 98.62 89 PHE A C 1
ATOM 716 O O . PHE A 1 89 ? 1.823 -4.270 1.231 1.00 98.62 89 PHE A O 1
ATOM 723 N N . TYR A 1 90 ? 2.907 -4.633 3.141 1.00 98.44 90 TYR A N 1
ATOM 724 C CA . TYR A 1 90 ? 3.433 -5.935 2.762 1.00 98.44 90 TYR A CA 1
ATOM 725 C C . TYR A 1 90 ? 2.378 -6.992 2.442 1.00 98.44 90 TYR A C 1
ATOM 727 O O . TYR A 1 90 ? 2.638 -7.837 1.589 1.00 98.44 90 TYR A O 1
ATOM 735 N N . ALA A 1 91 ? 1.220 -6.979 3.099 1.00 98.44 91 ALA A N 1
ATOM 736 C CA . ALA A 1 91 ? 0.137 -7.900 2.765 1.00 98.44 91 ALA A CA 1
ATOM 737 C C . ALA A 1 91 ? -0.503 -7.549 1.409 1.00 98.44 91 ALA A C 1
ATOM 739 O O . ALA A 1 91 ? -0.802 -8.446 0.619 1.00 98.44 91 ALA A O 1
ATOM 740 N N . VAL A 1 92 ? -0.668 -6.254 1.123 1.00 98.44 92 VAL A N 1
ATOM 741 C CA . VAL A 1 92 ? -1.171 -5.769 -0.171 1.00 98.44 92 VAL A CA 1
ATOM 742 C C . VAL A 1 92 ? -0.160 -6.055 -1.281 1.00 98.44 92 VAL A C 1
ATOM 744 O O . VAL A 1 92 ? -0.507 -6.675 -2.283 1.00 98.44 92 VAL A O 1
ATOM 747 N N . ALA A 1 93 ? 1.109 -5.716 -1.069 1.00 98.06 93 ALA A N 1
ATOM 748 C CA . ALA A 1 93 ? 2.182 -5.962 -2.024 1.00 98.06 93 ALA A CA 1
ATOM 749 C C . ALA A 1 93 ? 2.377 -7.458 -2.324 1.00 98.06 93 ALA A C 1
ATOM 751 O O . ALA A 1 93 ? 2.527 -7.818 -3.485 1.00 98.06 93 ALA A O 1
ATOM 752 N N . ASP A 1 94 ? 2.282 -8.349 -1.326 1.00 98.00 94 ASP A N 1
ATOM 753 C CA . ASP A 1 94 ? 2.312 -9.803 -1.566 1.00 98.00 94 ASP A CA 1
ATOM 754 C C . ASP A 1 94 ? 1.128 -10.282 -2.433 1.00 98.00 94 ASP A C 1
ATOM 756 O O . ASP A 1 94 ? 1.245 -11.291 -3.129 1.00 98.00 94 ASP A O 1
ATOM 760 N N . THR A 1 95 ? -0.006 -9.576 -2.393 1.00 97.81 95 THR A N 1
ATOM 761 C CA . THR A 1 95 ? -1.192 -9.883 -3.208 1.00 97.81 95 THR A CA 1
ATOM 762 C C . THR A 1 95 ? -1.021 -9.409 -4.653 1.00 97.81 95 THR A C 1
ATOM 764 O O . THR A 1 95 ? -1.412 -10.126 -5.568 1.00 97.81 95 THR A O 1
ATOM 767 N N . ILE A 1 96 ? -0.432 -8.226 -4.861 1.00 96.25 96 ILE A N 1
ATOM 768 C CA . ILE A 1 96 ? -0.288 -7.592 -6.185 1.00 96.25 96 ILE A CA 1
ATOM 769 C C . ILE A 1 96 ? 0.964 -8.094 -6.918 1.00 96.25 96 ILE A C 1
ATOM 771 O O . ILE A 1 96 ? 0.894 -8.521 -8.066 1.00 96.25 96 ILE A O 1
ATOM 775 N N . LEU A 1 97 ? 2.118 -8.070 -6.250 1.00 95.62 97 LEU A N 1
ATOM 776 C CA . LEU A 1 97 ? 3.425 -8.419 -6.823 1.00 95.62 97 LEU A CA 1
ATOM 777 C C . LEU A 1 97 ? 3.753 -9.914 -6.687 1.00 95.62 97 LEU A C 1
ATOM 779 O O . LEU A 1 97 ? 4.756 -10.395 -7.217 1.00 95.62 97 LEU A O 1
ATOM 783 N N . GLY A 1 98 ? 2.932 -10.649 -5.937 1.00 96.00 98 GLY A N 1
ATOM 784 C CA . GLY A 1 98 ? 3.240 -11.994 -5.474 1.00 96.00 98 GLY A CA 1
ATOM 785 C C . GLY A 1 98 ? 4.144 -12.007 -4.231 1.00 96.00 98 GLY A C 1
ATOM 786 O O . GLY A 1 98 ? 4.689 -10.983 -3.813 1.00 96.00 98 GLY A O 1
ATOM 787 N N . PRO A 1 99 ? 4.330 -13.184 -3.608 1.00 95.94 99 PRO A N 1
ATOM 788 C CA . PRO A 1 99 ? 4.986 -13.289 -2.310 1.00 95.94 99 PRO A CA 1
ATOM 789 C C . PRO A 1 99 ? 6.474 -12.923 -2.364 1.00 95.94 99 PRO A C 1
ATOM 791 O O . PRO A 1 99 ? 7.233 -13.457 -3.184 1.00 95.94 99 PRO A O 1
ATOM 794 N N . ARG A 1 100 ? 6.925 -12.110 -1.399 1.00 95.56 100 ARG A N 1
ATOM 795 C CA . ARG A 1 100 ? 8.350 -11.780 -1.211 1.00 95.56 100 ARG A CA 1
ATOM 796 C C . ARG A 1 100 ? 9.236 -13.017 -1.076 1.00 95.56 100 ARG A C 1
ATOM 798 O O . ARG A 1 100 ? 9.075 -13.844 -0.166 1.00 95.56 100 ARG A O 1
ATOM 805 N N . ARG A 1 101 ? 10.302 -13.074 -1.870 1.00 93.62 101 ARG A N 1
ATOM 806 C CA . ARG A 1 101 ? 11.310 -14.145 -1.820 1.00 93.62 101 ARG A CA 1
ATOM 807 C C . ARG A 1 101 ? 12.525 -13.704 -1.012 1.00 93.62 101 ARG A C 1
ATOM 809 O O . ARG A 1 101 ? 12.788 -12.515 -0.881 1.00 93.62 101 ARG A O 1
ATOM 816 N N . ARG A 1 102 ? 13.258 -14.649 -0.418 1.00 92.38 102 ARG A N 1
ATOM 817 C CA . ARG A 1 102 ? 14.582 -14.333 0.144 1.00 92.38 102 ARG A CA 1
ATOM 818 C C . ARG A 1 102 ? 15.550 -14.098 -1.012 1.00 92.38 102 ARG A C 1
ATOM 820 O O . ARG A 1 102 ? 15.531 -14.869 -1.972 1.00 92.38 102 ARG A O 1
ATOM 827 N N . GLY A 1 103 ? 16.366 -13.054 -0.916 1.00 85.62 103 GLY A N 1
ATOM 828 C CA . GLY A 1 103 ? 17.444 -12.822 -1.865 1.00 85.62 103 GLY A CA 1
ATOM 829 C C . GLY A 1 103 ? 18.549 -13.880 -1.761 1.00 85.62 103 GLY A C 1
ATOM 830 O O . GLY A 1 103 ? 18.530 -14.767 -0.897 1.00 85.62 103 GLY A O 1
ATOM 831 N N . ALA A 1 104 ? 19.531 -13.790 -2.660 1.00 82.81 104 ALA A N 1
ATOM 832 C CA . ALA A 1 104 ? 20.674 -14.700 -2.681 1.00 82.81 104 ALA A CA 1
ATOM 833 C 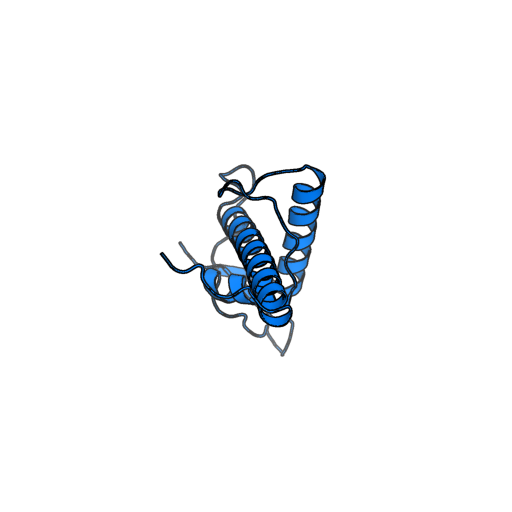C . ALA A 1 104 ? 21.418 -14.690 -1.333 1.00 82.81 104 ALA A C 1
ATOM 835 O O . ALA A 1 104 ? 21.511 -13.650 -0.680 1.00 82.81 104 ALA A O 1
ATOM 836 N N . HIS A 1 105 ? 21.923 -15.848 -0.902 1.00 80.12 105 HIS A N 1
ATOM 837 C CA . HIS A 1 105 ? 22.702 -16.002 0.338 1.00 80.12 105 HIS A CA 1
ATOM 838 C C . HIS A 1 105 ? 22.006 -15.516 1.625 1.00 80.12 105 HIS A C 1
ATOM 840 O O . HIS A 1 105 ? 22.668 -15.144 2.588 1.00 80.12 105 HIS A O 1
ATOM 846 N N . GLY A 1 106 ? 20.668 -15.525 1.670 1.00 72.88 106 GLY A N 1
ATOM 847 C CA . GLY A 1 106 ? 19.925 -15.095 2.861 1.00 72.88 106 GLY A CA 1
ATOM 848 C C . GLY A 1 106 ? 19.837 -13.577 3.031 1.00 72.88 106 GLY A C 1
ATOM 849 O O . GLY A 1 106 ? 19.494 -13.117 4.119 1.00 72.88 106 GLY A O 1
ATOM 850 N N . SER A 1 107 ? 20.107 -12.823 1.962 1.00 80.19 107 SER A N 1
ATOM 851 C CA . SER A 1 107 ? 19.919 -11.371 1.893 1.00 80.19 107 SER A CA 1
ATOM 852 C C . SER A 1 107 ? 18.444 -10.952 2.016 1.00 80.19 107 SER A C 1
ATOM 854 O O . SER A 1 107 ? 17.547 -11.775 2.252 1.00 80.19 107 SER A O 1
ATOM 856 N N . ALA A 1 108 ? 18.206 -9.641 1.899 1.00 90.38 108 ALA A N 1
ATOM 857 C CA . ALA A 1 108 ? 16.914 -8.997 2.089 1.00 90.38 108 ALA A CA 1
ATOM 858 C C . ALA A 1 108 ? 15.769 -9.675 1.313 1.00 90.38 108 ALA A C 1
ATOM 860 O O . ALA A 1 108 ? 15.956 -10.376 0.314 1.00 90.38 108 ALA A O 1
ATOM 861 N N . ARG A 1 109 ? 14.541 -9.478 1.803 1.00 95.50 109 ARG A N 1
ATOM 862 C CA . ARG A 1 109 ? 13.338 -9.920 1.093 1.00 95.50 109 ARG A CA 1
ATOM 863 C C . ARG A 1 109 ? 13.169 -9.070 -0.160 1.00 95.50 109 ARG A C 1
ATOM 865 O O . ARG A 1 109 ? 13.251 -7.852 -0.067 1.00 95.50 109 ARG A O 1
ATOM 872 N N . VAL A 1 110 ? 12.904 -9.710 -1.291 1.00 96.50 110 VAL A N 1
ATOM 873 C CA . VAL A 1 110 ? 12.748 -9.047 -2.587 1.00 96.50 110 VAL A CA 1
ATOM 874 C C . VAL A 1 110 ? 11.422 -9.410 -3.242 1.00 96.50 110 VAL A C 1
ATOM 876 O O . VAL A 1 110 ? 10.931 -10.534 -3.085 1.00 96.50 110 VAL A O 1
ATOM 879 N N . TYR A 1 111 ? 10.885 -8.475 -4.015 1.00 96.19 111 TYR A N 1
ATOM 880 C CA . TYR A 1 111 ? 9.877 -8.742 -5.034 1.00 96.19 111 TYR A CA 1
ATOM 881 C C . TYR A 1 111 ? 10.546 -8.913 -6.391 1.00 96.19 111 TYR A C 1
ATOM 883 O O . TYR A 1 111 ? 11.596 -8.329 -6.657 1.00 96.19 111 TYR A O 1
ATOM 891 N N . VAL A 1 112 ? 9.928 -9.730 -7.238 1.00 94.44 112 VAL A N 1
ATOM 892 C CA . VAL A 1 112 ? 10.234 -9.795 -8.666 1.00 94.44 112 VAL A CA 1
ATOM 893 C C . VAL A 1 112 ? 9.002 -9.255 -9.361 1.00 94.44 112 VAL A C 1
ATOM 895 O O . VAL A 1 112 ? 7.935 -9.848 -9.209 1.00 94.44 112 VAL A O 1
ATOM 898 N N . LEU A 1 113 ? 9.132 -8.126 -10.052 1.00 92.12 113 LEU A N 1
ATOM 899 C CA . LEU A 1 113 ? 7.964 -7.470 -10.625 1.00 92.12 113 LEU A CA 1
ATOM 900 C C . LEU A 1 113 ? 7.342 -8.333 -11.730 1.00 92.12 113 LEU A C 1
ATOM 902 O O . LEU A 1 113 ? 8.084 -8.921 -12.529 1.00 92.12 113 LEU A O 1
ATOM 906 N N . PRO A 1 114 ? 6.005 -8.445 -11.771 1.00 85.31 114 PRO A N 1
ATOM 907 C CA . PRO A 1 114 ? 5.331 -9.291 -1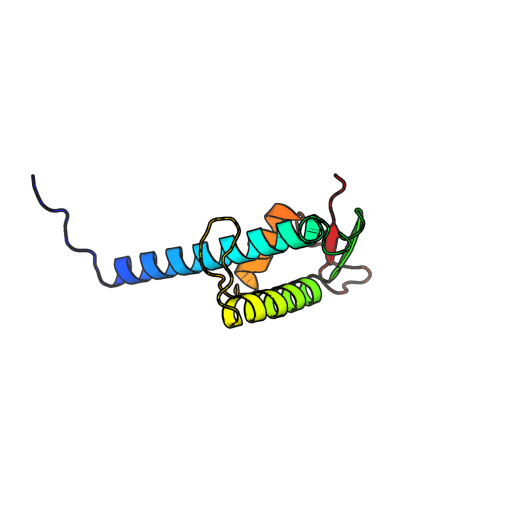2.742 1.00 85.31 114 PRO A CA 1
ATOM 908 C C . PRO A 1 114 ? 5.550 -8.791 -14.179 1.00 85.31 114 PRO A C 1
ATOM 910 O O . PRO A 1 114 ? 5.634 -7.592 -14.437 1.00 85.31 114 PRO A O 1
ATOM 913 N N . GLY A 1 115 ? 5.642 -9.736 -15.119 1.00 74.19 115 GLY A N 1
ATOM 914 C CA . GLY A 1 115 ? 5.413 -9.472 -16.543 1.00 74.19 115 GLY A CA 1
ATOM 915 C C . GLY A 1 115 ? 3.950 -9.130 -16.778 1.00 74.19 115 GLY A C 1
ATOM 916 O O . GLY A 1 115 ? 3.095 -9.791 -16.191 1.00 74.19 115 GLY A O 1
ATOM 917 N N . LYS A 1 116 ? 3.681 -8.108 -17.599 1.00 59.16 116 LYS A N 1
ATOM 918 C CA . LYS A 1 116 ? 2.351 -7.924 -18.194 1.00 59.16 116 LYS A CA 1
ATOM 919 C C . LYS A 1 116 ? 2.024 -9.098 -19.114 1.00 59.16 116 LYS A C 1
ATOM 921 O O . LYS A 1 116 ? 2.964 -9.593 -19.779 1.00 59.16 116 LYS A O 1
#

Secondary structure (DSSP, 8-state):
-PPPPPPPHHHHHHHHHHHHHHHHHHHHHHHHHHHHHTGGGTS-PPPTT-EEEHHHHHHHHHHHHHHHHHTTPBPTTSPBP-PPPHHHHHHHHHHHT-PPEE-GGG--EEEEPPP-

Foldseek 3Di:
DDDPDDDDPVRVVVVVVVVLLVLLLQLLLLLVVCQQCQNVVPGDHDDAQDKDFLVVVLVVSQVVLVVQQVVQHAGPVRHRGDNHDSVSSQVSCCVQQNHFDQDPPRHGTMGGGHDD